Protein AF-A0AA50E2K7-F1 (afdb_monomer_lite)

pLDDT: mean 79.47, std 8.75, range [41.16, 86.81]

Radius of gyration: 11.53 Å; chains: 1; bounding box: 26×28×24 Å

Secondary structure (DSSP, 8-state):
-EEHHHHHHHTT-S-HHHHHHHHHHTT---EEETTEEEE-HHHHHHHHHHHHHHHTT--TTT------

Sequence (68 aa):
MLPIADLLTRYNLKTRQSLYNRINALGLEPTRKGNKVLFGDEAVKLLDQLDEHLAEGGTLNNFVPPLK

Foldseek 3Di:
DAFLVVVCVVLVPPDSVVVVLLCVLLVHDFDDDDPTTHDDPVSVVSSVQVSVCVVVVHDSNPDDPPDD

Structure (mmCIF, N/CA/C/O backbone):
data_AF-A0AA50E2K7-F1
#
_entry.id   AF-A0AA50E2K7-F1
#
loop_
_atom_site.group_PDB
_atom_site.id
_atom_site.type_symbol
_atom_site.label_atom_id
_atom_site.label_alt_id
_atom_site.label_comp_id
_atom_site.label_asym_id
_atom_site.label_entity_id
_atom_site.label_seq_id
_atom_site.pdbx_PDB_ins_code
_atom_site.Cartn_x
_atom_site.Cartn_y
_atom_site.Cartn_z
_atom_site.occupancy
_atom_site.B_iso_or_equiv
_atom_site.auth_seq_id
_atom_site.auth_comp_id
_atom_site.auth_asym_id
_atom_site.auth_atom_id
_atom_site.pdbx_PDB_model_num
ATOM 1 N N . MET A 1 1 ? -8.929 -3.001 8.203 1.00 71.31 1 MET A N 1
ATOM 2 C CA . MET A 1 1 ? -8.973 -1.656 7.571 1.00 71.31 1 MET A CA 1
ATOM 3 C C . MET A 1 1 ? -7.786 -0.818 8.035 1.00 71.31 1 MET A C 1
ATOM 5 O O . MET A 1 1 ? -7.753 -0.463 9.207 1.00 71.31 1 MET A O 1
ATOM 9 N N . LEU A 1 2 ? -6.835 -0.503 7.151 1.00 80.69 2 LEU A N 1
ATOM 10 C CA . LEU A 1 2 ? -5.586 0.206 7.474 1.00 80.69 2 LEU A CA 1
ATOM 11 C C . LEU A 1 2 ? -5.527 1.591 6.804 1.00 80.69 2 LEU A C 1
ATOM 13 O O . LEU A 1 2 ? -5.962 1.719 5.661 1.00 80.69 2 LEU A O 1
ATOM 17 N N . PRO A 1 3 ? -5.019 2.646 7.468 1.00 86.19 3 PRO A N 1
ATOM 18 C CA . PRO A 1 3 ? -4.814 3.947 6.837 1.00 86.19 3 PRO A CA 1
ATOM 19 C C . PRO A 1 3 ? -3.561 3.971 5.949 1.00 86.19 3 PRO A C 1
ATOM 21 O O . PRO A 1 3 ? -2.645 3.174 6.129 1.00 86.19 3 PRO A O 1
ATOM 24 N N . ILE A 1 4 ? -3.469 4.972 5.061 1.00 83.56 4 ILE A N 1
ATOM 25 C CA . ILE A 1 4 ? -2.281 5.225 4.213 1.00 83.56 4 ILE A CA 1
ATOM 26 C C . ILE A 1 4 ? -0.977 5.189 5.020 1.00 83.56 4 ILE A C 1
ATOM 28 O O . ILE A 1 4 ? 0.001 4.617 4.564 1.00 83.56 4 ILE A O 1
ATOM 32 N N . ALA A 1 5 ? -0.953 5.805 6.205 1.00 84.12 5 ALA A N 1
ATOM 33 C CA . ALA A 1 5 ? 0.253 5.885 7.028 1.00 84.12 5 ALA A CA 1
ATOM 34 C C . ALA A 1 5 ? 0.785 4.504 7.443 1.00 84.12 5 ALA A C 1
ATOM 36 O O . ALA A 1 5 ? 1.993 4.304 7.463 1.00 84.12 5 ALA A O 1
ATOM 37 N N . ASP A 1 6 ? -0.111 3.558 7.719 1.00 86.81 6 ASP A N 1
ATOM 38 C CA . ASP A 1 6 ? 0.256 2.198 8.115 1.00 86.81 6 ASP A CA 1
ATOM 39 C C . ASP A 1 6 ? 0.822 1.422 6.921 1.00 86.81 6 ASP A C 1
ATOM 41 O O . ASP A 1 6 ? 1.866 0.786 7.021 1.00 86.81 6 ASP A O 1
ATOM 45 N N . LEU A 1 7 ? 0.206 1.589 5.745 1.00 85.00 7 LEU A N 1
ATOM 46 C CA . LEU A 1 7 ? 0.694 1.007 4.492 1.00 85.00 7 LEU A CA 1
ATOM 47 C C . LEU A 1 7 ? 2.043 1.587 4.065 1.00 85.00 7 LEU A C 1
ATOM 49 O O . LEU A 1 7 ? 2.894 0.857 3.569 1.00 85.00 7 LEU A O 1
ATOM 53 N N . LEU A 1 8 ? 2.262 2.889 4.268 1.00 86.19 8 LEU A N 1
ATOM 54 C CA . LEU A 1 8 ? 3.554 3.510 3.985 1.00 86.19 8 LEU A CA 1
ATOM 55 C C . LEU A 1 8 ? 4.661 2.906 4.843 1.00 86.19 8 LEU A C 1
ATOM 57 O O . LEU A 1 8 ? 5.720 2.584 4.317 1.00 86.19 8 LEU A O 1
ATOM 61 N N . THR A 1 9 ? 4.405 2.712 6.136 1.00 86.50 9 THR A N 1
ATOM 62 C CA . THR A 1 9 ? 5.358 2.058 7.038 1.00 86.50 9 THR A CA 1
ATOM 63 C C . THR A 1 9 ? 5.561 0.590 6.660 1.00 86.50 9 THR A C 1
ATOM 65 O O . THR A 1 9 ? 6.700 0.142 6.577 1.00 86.50 9 THR A O 1
ATOM 68 N N . ARG A 1 10 ? 4.479 -0.144 6.366 1.00 85.38 10 ARG A N 1
ATOM 69 C CA . ARG A 1 10 ? 4.511 -1.574 6.021 1.00 85.38 10 ARG A CA 1
ATOM 70 C C . ARG A 1 10 ? 5.337 -1.867 4.771 1.00 85.38 10 ARG A C 1
ATOM 72 O O . ARG A 1 10 ? 6.163 -2.767 4.795 1.00 85.38 10 ARG A O 1
ATOM 79 N N . TYR A 1 11 ? 5.146 -1.082 3.714 1.00 82.44 11 TYR A N 1
ATOM 80 C CA . TYR A 1 11 ? 5.877 -1.230 2.450 1.00 82.44 11 TYR A CA 1
ATOM 81 C C . TYR A 1 11 ? 7.136 -0.351 2.382 1.00 82.44 11 TYR A C 1
ATOM 83 O O . TYR A 1 11 ? 7.707 -0.157 1.310 1.00 82.44 11 TYR A O 1
ATOM 91 N N . ASN A 1 12 ? 7.540 0.244 3.511 1.00 83.50 12 ASN A N 1
ATOM 92 C CA . ASN A 1 12 ? 8.674 1.163 3.626 1.00 83.50 12 ASN A CA 1
ATOM 93 C C . ASN A 1 12 ? 8.691 2.267 2.539 1.00 83.50 12 ASN A C 1
ATOM 95 O O . ASN A 1 12 ? 9.735 2.683 2.026 1.00 83.50 12 ASN A O 1
ATOM 99 N N . LEU A 1 13 ? 7.503 2.743 2.163 1.00 82.69 13 LEU A N 1
ATOM 100 C CA . LEU A 1 13 ? 7.301 3.751 1.134 1.00 82.69 13 LEU A CA 1
ATOM 101 C C . LEU A 1 13 ? 7.540 5.142 1.717 1.00 82.69 13 LEU A C 1
ATOM 103 O O . LEU A 1 13 ? 6.837 5.598 2.618 1.00 82.69 13 LEU A O 1
ATOM 107 N N . LYS A 1 14 ? 8.492 5.869 1.130 1.00 78.44 14 LYS A N 1
ATOM 108 C CA . LYS A 1 14 ? 8.822 7.241 1.550 1.00 78.44 14 LYS A CA 1
ATOM 109 C C . LYS A 1 14 ? 7.735 8.261 1.208 1.00 78.44 14 LYS A C 1
ATOM 111 O O . LYS A 1 14 ? 7.656 9.310 1.842 1.00 78.44 14 LYS A O 1
ATOM 116 N N . THR A 1 15 ? 6.895 7.966 0.215 1.00 82.56 15 THR A N 1
ATOM 117 C CA . THR A 1 15 ? 5.976 8.951 -0.361 1.00 82.56 15 THR A CA 1
ATOM 118 C C . THR A 1 15 ? 4.571 8.384 -0.508 1.00 82.56 15 THR A C 1
ATOM 120 O O . THR A 1 15 ? 4.374 7.319 -1.091 1.00 82.56 15 THR A O 1
ATOM 123 N N . ARG A 1 16 ? 3.565 9.162 -0.076 1.00 82.31 16 ARG A N 1
ATOM 124 C CA . ARG A 1 16 ? 2.133 8.886 -0.328 1.00 82.31 16 ARG A CA 1
ATOM 125 C C . ARG A 1 16 ? 1.859 8.641 -1.807 1.00 82.31 16 ARG A C 1
ATOM 127 O O . ARG A 1 16 ? 1.066 7.775 -2.145 1.00 82.31 16 ARG A O 1
ATOM 134 N N . GLN A 1 17 ? 2.543 9.381 -2.673 1.00 82.75 17 GLN A N 1
ATOM 135 C CA . GLN A 1 17 ? 2.403 9.277 -4.119 1.00 82.75 17 GLN A CA 1
ATOM 136 C C . GLN A 1 17 ? 2.783 7.890 -4.655 1.00 82.75 17 GLN A C 1
ATOM 138 O O . GLN A 1 17 ? 2.091 7.380 -5.527 1.00 82.75 17 GLN A O 1
ATOM 143 N N . SER A 1 18 ? 3.805 7.237 -4.090 1.00 83.31 18 SER A N 1
ATOM 144 C CA . SER A 1 18 ? 4.174 5.866 -4.465 1.00 83.31 18 SER A CA 1
ATOM 145 C C . SER A 1 18 ? 3.064 4.874 -4.125 1.00 83.31 18 SER A C 1
ATOM 147 O O . SER A 1 18 ? 2.750 4.006 -4.933 1.00 83.31 18 SER A O 1
ATOM 149 N N . LEU A 1 19 ? 2.416 5.044 -2.967 1.00 84.19 19 LEU A N 1
ATOM 150 C CA . LEU A 1 19 ? 1.253 4.237 -2.603 1.00 84.19 19 LEU A CA 1
ATOM 151 C C . LEU A 1 19 ? 0.067 4.529 -3.536 1.00 84.19 19 LEU A C 1
ATOM 153 O O . LEU A 1 19 ? -0.556 3.598 -4.028 1.00 84.19 19 LEU A O 1
ATOM 157 N N . TYR A 1 20 ? -0.216 5.800 -3.842 1.00 83.69 20 TYR A N 1
ATOM 158 C CA . TYR A 1 20 ? -1.276 6.162 -4.789 1.00 83.69 20 TYR A CA 1
ATOM 159 C C . TYR A 1 20 ? -1.031 5.611 -6.196 1.00 83.69 20 TYR A C 1
ATOM 161 O O . TYR A 1 20 ? -1.986 5.172 -6.826 1.00 83.69 20 TYR A O 1
ATOM 169 N N . ASN A 1 21 ? 0.210 5.586 -6.685 1.00 84.19 21 ASN A N 1
ATOM 170 C CA . ASN A 1 21 ? 0.541 4.959 -7.967 1.00 84.19 21 ASN A CA 1
ATOM 171 C C . ASN A 1 21 ? 0.258 3.456 -7.947 1.00 84.19 21 ASN A C 1
ATOM 173 O O . ASN A 1 21 ? -0.326 2.943 -8.893 1.00 84.19 21 ASN A O 1
ATOM 177 N N . ARG A 1 22 ? 0.609 2.765 -6.856 1.00 84.62 22 ARG A N 1
ATOM 178 C CA . ARG A 1 22 ? 0.294 1.341 -6.662 1.00 84.62 22 ARG A CA 1
ATOM 179 C C . ARG A 1 22 ? -1.214 1.089 -6.641 1.00 84.62 22 ARG A C 1
ATOM 181 O O . ARG A 1 22 ? -1.700 0.216 -7.341 1.00 84.62 22 ARG A O 1
ATOM 188 N N . ILE A 1 23 ? -1.959 1.896 -5.890 1.00 82.69 23 ILE A N 1
ATOM 189 C CA . ILE A 1 23 ? -3.423 1.815 -5.796 1.00 82.69 23 ILE A CA 1
ATOM 190 C C . ILE A 1 23 ? -4.078 2.059 -7.163 1.00 82.69 23 ILE A C 1
ATOM 192 O O . ILE A 1 23 ? -4.944 1.287 -7.559 1.00 82.69 23 ILE A O 1
ATOM 196 N N . ASN A 1 24 ? -3.641 3.092 -7.895 1.00 83.50 24 ASN A N 1
ATOM 197 C CA . ASN A 1 24 ? -4.145 3.388 -9.240 1.00 83.50 24 ASN A CA 1
ATOM 198 C C . ASN A 1 24 ? -3.807 2.272 -10.235 1.00 83.50 24 ASN A C 1
ATOM 200 O O . ASN A 1 24 ? -4.668 1.898 -11.021 1.00 83.50 24 ASN A O 1
ATOM 204 N N . ALA A 1 25 ? -2.593 1.714 -10.178 1.00 81.19 25 ALA A N 1
ATOM 205 C CA . ALA A 1 25 ? -2.195 0.586 -11.021 1.00 81.19 25 ALA A CA 1
ATOM 206 C C . ALA A 1 25 ? -3.054 -0.662 -10.762 1.00 81.19 25 ALA A C 1
ATOM 208 O O . ALA A 1 25 ? -3.382 -1.392 -11.689 1.00 81.19 25 ALA A O 1
ATOM 209 N N . LEU A 1 26 ? -3.469 -0.867 -9.510 1.00 78.50 26 LEU A N 1
ATOM 210 C CA . LEU A 1 26 ? -4.353 -1.960 -9.107 1.00 78.50 26 LEU A CA 1
ATOM 211 C C . LEU A 1 26 ? -5.840 -1.686 -9.372 1.00 78.50 26 LEU A C 1
ATOM 213 O O . LEU A 1 26 ? -6.663 -2.559 -9.111 1.00 78.50 26 LEU A O 1
ATOM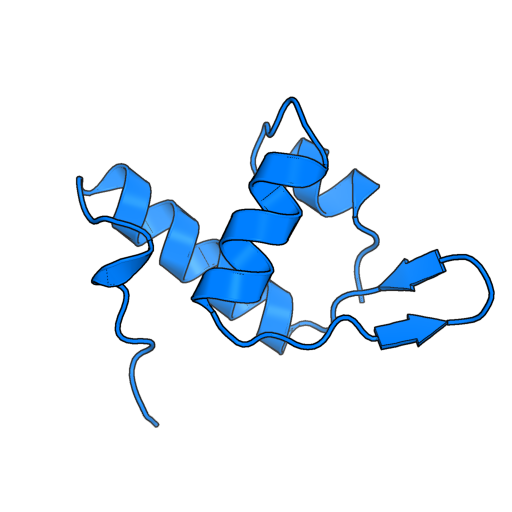 217 N N . GLY A 1 27 ? -6.208 -0.477 -9.813 1.00 78.19 27 GLY A N 1
ATOM 218 C CA . GLY A 1 27 ? -7.610 -0.064 -9.911 1.00 78.19 27 GLY A CA 1
ATOM 219 C C . GLY A 1 27 ? -8.345 -0.106 -8.566 1.00 78.19 27 GLY A C 1
ATOM 220 O O . GLY A 1 27 ? -9.562 -0.267 -8.525 1.00 78.19 27 GLY A O 1
ATOM 221 N N . LEU A 1 28 ? -7.612 -0.006 -7.454 1.00 79.75 28 LEU A N 1
ATOM 222 C CA . LEU A 1 28 ? -8.177 -0.072 -6.115 1.00 79.75 28 LEU A CA 1
ATOM 223 C C . LEU A 1 28 ? -8.818 1.257 -5.733 1.00 79.75 28 LEU A C 1
ATOM 225 O O . LEU A 1 28 ? -8.188 2.310 -5.812 1.00 79.75 28 LEU A O 1
ATOM 229 N N . GLU A 1 29 ? -10.036 1.199 -5.205 1.00 76.19 29 GLU A N 1
ATOM 230 C CA . GLU A 1 29 ? -10.710 2.380 -4.679 1.00 76.19 29 GLU A CA 1
ATOM 231 C C . GLU A 1 29 ? -10.531 2.478 -3.155 1.00 76.19 29 GLU A C 1
ATOM 233 O O . GLU A 1 29 ? -11.075 1.667 -2.397 1.00 76.19 29 GLU A O 1
ATOM 238 N N . PRO A 1 30 ? -9.761 3.461 -2.654 1.00 76.75 30 PRO A N 1
ATOM 239 C CA . PRO A 1 30 ? -9.647 3.685 -1.224 1.00 76.75 30 PRO A CA 1
ATOM 240 C C . PRO A 1 30 ? -11.004 4.022 -0.599 1.00 76.75 30 PRO A C 1
ATOM 242 O O . PRO A 1 30 ? -11.714 4.917 -1.058 1.00 76.75 30 PRO A O 1
ATOM 245 N N . THR A 1 31 ? -11.329 3.406 0.537 1.00 80.50 31 THR A N 1
ATOM 246 C CA . THR A 1 31 ? -12.528 3.779 1.292 1.00 80.50 31 THR A CA 1
ATOM 247 C C . THR A 1 31 ? -12.263 5.063 2.071 1.00 80.50 31 THR A C 1
ATOM 249 O O . THR A 1 31 ? -11.488 5.091 3.033 1.00 80.50 31 THR A O 1
ATOM 252 N N . ARG A 1 32 ? -12.921 6.158 1.686 1.00 80.00 32 ARG A N 1
ATOM 253 C CA . ARG A 1 32 ? -12.823 7.428 2.411 1.00 80.00 32 ARG A CA 1
ATOM 254 C C . ARG A 1 32 ? -13.784 7.423 3.599 1.00 80.00 32 ARG A C 1
ATOM 256 O O . ARG A 1 32 ? -14.996 7.496 3.429 1.00 80.00 32 ARG A O 1
ATOM 263 N N . LYS A 1 33 ? -13.244 7.355 4.818 1.00 79.88 33 LYS A N 1
ATOM 264 C CA . LYS A 1 33 ? -14.019 7.427 6.063 1.00 79.88 33 LYS A CA 1
ATOM 265 C C . LYS A 1 33 ? -13.739 8.768 6.741 1.00 79.88 33 LYS A C 1
ATOM 267 O O . LYS A 1 33 ? -12.735 8.945 7.436 1.00 79.88 33 LYS A O 1
ATOM 272 N N . GLY A 1 34 ? -14.610 9.744 6.479 1.00 81.06 34 GLY A N 1
ATOM 273 C CA . GLY A 1 34 ? -14.432 11.130 6.916 1.00 81.06 34 GLY A CA 1
ATOM 274 C C . GLY A 1 34 ? -13.201 11.770 6.268 1.00 81.06 34 GLY A C 1
ATOM 275 O O . GLY A 1 34 ? -13.087 11.818 5.044 1.00 81.06 34 GLY A O 1
ATOM 276 N N . ASN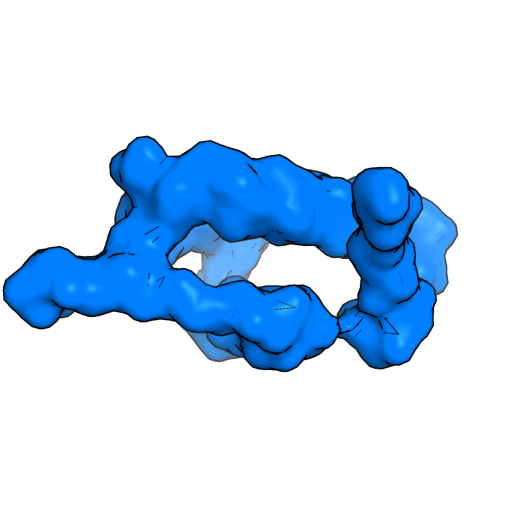 A 1 35 ? -12.254 12.233 7.089 1.00 78.31 35 ASN A N 1
ATOM 277 C CA . ASN A 1 35 ? -11.020 12.863 6.604 1.00 78.31 35 ASN A CA 1
ATOM 278 C C . ASN A 1 35 ? -9.857 11.874 6.387 1.00 78.31 35 ASN A C 1
ATOM 280 O O . ASN A 1 35 ? -8.753 12.285 6.034 1.00 78.31 35 ASN A O 1
ATOM 284 N N . LYS A 1 36 ? -10.077 10.572 6.625 1.00 76.44 36 LYS A N 1
ATOM 285 C CA . LYS A 1 36 ? -9.054 9.531 6.481 1.00 76.44 36 LYS A CA 1
ATOM 286 C C . LYS A 1 36 ? -9.395 8.586 5.336 1.00 76.44 36 LYS A C 1
ATOM 288 O O . LYS A 1 36 ? -10.545 8.205 5.135 1.00 76.44 36 LYS A O 1
ATOM 293 N N . VAL A 1 37 ? -8.359 8.188 4.615 1.00 81.12 37 VAL A N 1
ATOM 294 C CA . VAL A 1 37 ? -8.418 7.134 3.608 1.00 81.12 37 VAL A CA 1
ATOM 295 C C . VAL A 1 37 ? -8.028 5.815 4.269 1.00 81.12 37 VAL A C 1
ATOM 297 O O . VAL A 1 37 ? -6.958 5.733 4.877 1.00 81.12 37 VAL A O 1
ATOM 300 N N . LEU A 1 38 ? -8.910 4.821 4.175 1.00 82.56 38 LEU A N 1
ATOM 301 C CA . LEU A 1 38 ? -8.760 3.488 4.748 1.00 82.56 38 LEU A CA 1
ATOM 302 C C . LEU A 1 38 ? -8.813 2.429 3.643 1.00 82.56 38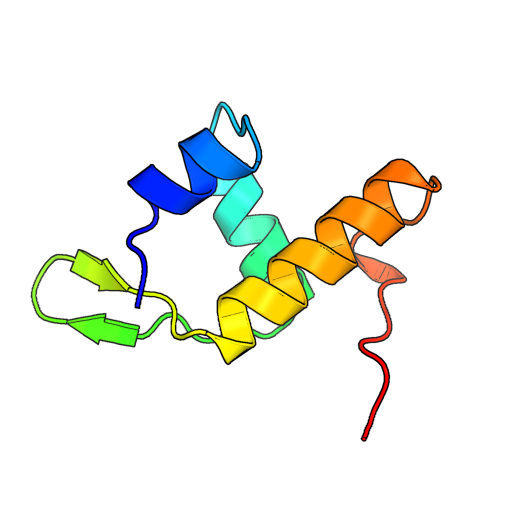 LEU A C 1
ATOM 304 O O . LEU A 1 38 ? -9.597 2.532 2.704 1.00 82.56 38 LEU A O 1
ATOM 308 N N . PHE A 1 39 ? -8.015 1.383 3.804 1.00 84.88 39 PHE A N 1
ATOM 309 C CA . PHE A 1 39 ? -7.953 0.236 2.907 1.00 84.88 39 PHE A CA 1
ATOM 310 C C . PHE A 1 39 ? -8.471 -0.991 3.633 1.00 84.88 39 PHE A C 1
ATOM 312 O O . PHE A 1 39 ? -8.014 -1.302 4.734 1.00 84.88 39 PHE A O 1
ATOM 319 N N . GLY A 1 40 ? -9.456 -1.664 3.044 1.00 84.62 40 GLY A N 1
ATOM 320 C CA . GLY A 1 40 ? -9.913 -2.970 3.513 1.00 84.62 40 GLY A CA 1
ATOM 321 C C . GLY A 1 40 ? -8.857 -4.053 3.295 1.00 84.62 40 GLY A C 1
ATOM 322 O O . GLY A 1 40 ? -7.890 -3.846 2.569 1.00 84.62 40 GLY A O 1
ATOM 323 N N . ASP A 1 41 ? -9.060 -5.215 3.907 1.00 83.94 41 ASP A N 1
ATOM 324 C CA . ASP A 1 41 ? -8.141 -6.354 3.797 1.00 83.94 41 ASP A CA 1
ATOM 325 C C . ASP A 1 41 ? -7.898 -6.805 2.351 1.00 83.94 41 ASP A C 1
ATOM 327 O O . ASP A 1 41 ? -6.772 -7.149 2.008 1.00 83.94 41 ASP A O 1
ATOM 331 N N . GLU A 1 42 ? -8.906 -6.741 1.475 1.00 82.00 42 GLU A N 1
ATOM 332 C CA . GLU A 1 42 ? -8.727 -7.074 0.053 1.00 82.00 42 GLU A CA 1
ATOM 333 C C . GLU A 1 42 ? -7.758 -6.121 -0.654 1.00 82.00 42 GLU A C 1
ATOM 335 O O . GLU A 1 42 ? -6.873 -6.562 -1.383 1.00 82.00 42 GLU A O 1
ATOM 340 N N . ALA A 1 43 ? -7.859 -4.820 -0.376 1.00 82.75 43 ALA A N 1
ATOM 341 C CA . ALA A 1 43 ? -6.940 -3.834 -0.929 1.00 82.75 43 ALA A CA 1
ATOM 342 C C . ALA A 1 43 ? -5.510 -4.039 -0.409 1.00 82.75 43 ALA A C 1
ATOM 344 O O . ALA A 1 43 ? -4.554 -3.895 -1.166 1.00 82.75 43 ALA A O 1
ATOM 345 N N . VAL A 1 44 ? -5.356 -4.415 0.866 1.00 85.25 44 VAL A N 1
ATOM 346 C CA . VAL A 1 44 ? -4.044 -4.739 1.446 1.00 85.25 44 VAL A CA 1
ATOM 347 C C . VAL A 1 44 ? -3.456 -5.991 0.799 1.00 85.25 44 VAL A C 1
ATOM 349 O O . VAL A 1 44 ? -2.294 -5.969 0.424 1.00 85.25 44 VAL A O 1
ATOM 352 N N . LYS A 1 45 ? -4.245 -7.052 0.597 1.00 85.69 45 LYS A N 1
ATOM 353 C CA . LYS A 1 45 ? -3.785 -8.274 -0.087 1.00 85.69 45 LYS A CA 1
ATOM 354 C C . LYS A 1 45 ? -3.317 -8.018 -1.517 1.00 85.69 45 LYS A C 1
ATOM 356 O O . LYS A 1 45 ? -2.368 -8.648 -1.967 1.00 85.69 45 LYS A O 1
ATOM 361 N N . LEU A 1 46 ? -3.995 -7.133 -2.241 1.00 84.25 46 LEU A N 1
ATOM 362 C CA . LEU A 1 46 ? -3.601 -6.753 -3.598 1.00 84.25 46 LEU A CA 1
ATOM 363 C C . LEU A 1 46 ? -2.319 -5.911 -3.601 1.00 84.25 46 LEU A C 1
ATOM 365 O O . LEU A 1 46 ? -1.458 -6.111 -4.450 1.00 84.25 46 LEU A O 1
ATOM 369 N N . LEU A 1 47 ? -2.165 -5.010 -2.626 1.00 84.31 47 LEU A N 1
ATOM 370 C CA . LEU A 1 47 ? -0.928 -4.248 -2.436 1.00 84.31 47 LEU A CA 1
ATOM 371 C C . LEU A 1 47 ? 0.258 -5.139 -2.049 1.00 84.31 47 LEU A C 1
ATOM 373 O O . LEU A 1 47 ? 1.357 -4.883 -2.528 1.00 84.31 47 LEU A O 1
ATOM 377 N N . ASP A 1 48 ? 0.036 -6.162 -1.221 1.00 86.56 48 ASP A N 1
ATOM 378 C CA . ASP A 1 48 ? 1.048 -7.160 -0.851 1.00 86.56 48 ASP A CA 1
ATOM 379 C C . ASP A 1 48 ? 1.522 -7.932 -2.087 1.00 86.56 48 ASP A C 1
ATOM 381 O O . ASP A 1 48 ? 2.708 -7.918 -2.391 1.00 86.56 48 ASP A O 1
ATOM 385 N N . GLN A 1 49 ? 0.589 -8.482 -2.873 1.00 85.75 49 GLN A N 1
ATOM 386 C CA . GLN A 1 49 ? 0.916 -9.192 -4.117 1.00 85.75 49 GLN A CA 1
ATOM 387 C C . GLN A 1 49 ? 1.653 -8.305 -5.122 1.00 85.75 49 GLN A C 1
ATOM 389 O O . GLN A 1 49 ? 2.553 -8.763 -5.821 1.00 85.75 49 GLN A O 1
ATOM 394 N N . LEU A 1 50 ? 1.276 -7.028 -5.213 1.00 84.81 50 LEU A N 1
ATOM 395 C CA . LEU A 1 50 ? 1.980 -6.078 -6.060 1.00 84.81 50 LEU A CA 1
ATOM 396 C C . LEU A 1 50 ? 3.405 -5.834 -5.564 1.00 84.81 50 LEU A C 1
ATOM 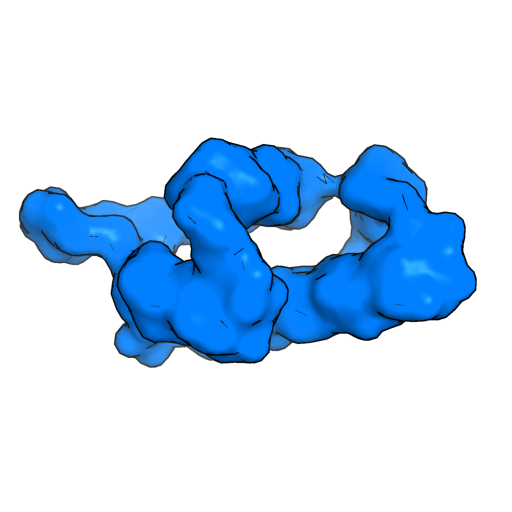398 O O . LEU A 1 50 ? 4.314 -5.734 -6.378 1.00 84.81 50 LEU A O 1
ATOM 402 N N . ASP A 1 51 ? 3.602 -5.691 -4.254 1.00 84.69 51 ASP A N 1
ATOM 403 C CA . ASP A 1 51 ? 4.927 -5.486 -3.670 1.00 84.69 51 ASP A CA 1
ATOM 404 C C . ASP A 1 51 ? 5.828 -6.706 -3.895 1.00 84.69 51 ASP A C 1
ATOM 406 O O . ASP A 1 51 ? 6.965 -6.534 -4.329 1.00 84.69 51 ASP A O 1
ATOM 410 N N . GLU A 1 52 ? 5.290 -7.919 -3.730 1.00 85.69 52 GLU A N 1
ATOM 411 C CA . GLU A 1 52 ? 5.973 -9.167 -4.089 1.00 85.69 52 GLU A CA 1
ATOM 412 C C . GLU A 1 52 ? 6.327 -9.198 -5.580 1.00 85.69 52 GLU A C 1
ATOM 414 O O . GLU A 1 52 ? 7.486 -9.396 -5.935 1.00 85.69 52 GLU A O 1
ATOM 419 N N . HIS A 1 53 ? 5.377 -8.884 -6.465 1.00 84.81 53 HIS A N 1
ATOM 420 C CA . HIS A 1 53 ? 5.630 -8.848 -7.906 1.00 84.81 53 HIS A CA 1
ATOM 421 C C . HIS A 1 53 ? 6.702 -7.818 -8.289 1.00 84.81 53 HIS A C 1
ATOM 423 O O . HIS A 1 53 ? 7.542 -8.078 -9.149 1.00 84.81 53 HIS A O 1
ATOM 429 N N . LEU A 1 54 ? 6.706 -6.644 -7.649 1.00 83.44 54 LEU A N 1
ATOM 430 C CA . LEU A 1 54 ? 7.752 -5.635 -7.833 1.00 83.44 54 LEU A CA 1
ATOM 431 C C . LEU A 1 54 ? 9.111 -6.126 -7.316 1.00 83.44 54 LEU A C 1
ATOM 433 O O . LEU A 1 54 ? 10.133 -5.831 -7.937 1.00 83.44 54 LEU A O 1
ATOM 437 N N . ALA A 1 55 ? 9.136 -6.868 -6.206 1.00 82.19 55 ALA A N 1
ATOM 438 C CA . ALA A 1 55 ? 10.350 -7.469 -5.660 1.00 82.19 55 ALA A CA 1
ATOM 439 C C . ALA A 1 55 ? 10.920 -8.562 -6.581 1.00 82.19 55 ALA A C 1
ATOM 441 O O . ALA A 1 55 ? 12.138 -8.682 -6.702 1.00 82.19 55 ALA A O 1
ATOM 442 N N . GLU A 1 56 ? 10.062 -9.292 -7.297 1.00 81.75 56 GLU A N 1
ATOM 443 C CA . GLU A 1 56 ? 10.453 -10.267 -8.324 1.00 81.75 56 GLU A CA 1
ATOM 444 C C . GLU A 1 56 ? 10.952 -9.625 -9.637 1.00 81.75 56 GLU A C 1
ATOM 446 O O . GLU A 1 56 ? 11.370 -10.325 -10.558 1.00 81.75 56 GLU A O 1
ATOM 451 N N . GLY A 1 57 ? 10.950 -8.290 -9.739 1.00 79.06 57 GLY A N 1
ATOM 452 C CA . GLY A 1 57 ? 11.352 -7.555 -10.946 1.00 79.06 57 GLY A CA 1
ATOM 453 C C . GLY A 1 57 ? 10.205 -7.292 -11.926 1.00 79.06 57 GLY A C 1
ATOM 454 O O . GLY A 1 57 ? 10.432 -6.828 -13.046 1.00 79.06 57 GLY A O 1
ATOM 455 N N . GLY A 1 58 ? 8.970 -7.564 -11.508 1.00 77.56 58 GLY A N 1
ATOM 456 C CA . GLY A 1 58 ? 7.759 -7.158 -12.199 1.00 77.56 58 GLY A CA 1
ATOM 457 C C . GLY A 1 58 ? 7.546 -5.643 -12.180 1.00 77.56 58 GLY A C 1
ATOM 458 O O . GLY A 1 58 ? 8.233 -4.883 -11.496 1.00 77.56 58 GLY A O 1
ATOM 459 N N . THR A 1 59 ? 6.571 -5.169 -12.955 1.00 76.88 59 THR A N 1
ATOM 460 C CA . THR A 1 59 ? 6.245 -3.736 -13.041 1.00 76.88 59 THR A CA 1
ATOM 461 C C . THR A 1 59 ? 4.781 -3.493 -12.719 1.00 76.88 59 THR A C 1
ATOM 463 O O . THR A 1 59 ? 3.935 -4.351 -12.952 1.00 76.88 59 THR A O 1
ATOM 466 N N . LEU A 1 60 ? 4.470 -2.286 -12.235 1.00 73.88 60 LEU A N 1
ATOM 467 C CA . LEU A 1 60 ? 3.104 -1.864 -11.896 1.00 73.88 60 LEU A CA 1
ATOM 468 C C . LEU A 1 60 ? 2.103 -2.081 -13.047 1.00 73.88 60 LEU A C 1
ATOM 470 O O . LEU A 1 60 ? 0.962 -2.436 -12.796 1.00 73.88 60 LEU A O 1
ATOM 474 N N . ASN A 1 61 ? 2.536 -1.879 -14.296 1.00 67.06 61 ASN A N 1
ATOM 475 C CA . ASN A 1 61 ? 1.690 -2.013 -15.488 1.00 67.06 61 ASN A CA 1
ATOM 476 C C . ASN A 1 61 ? 1.462 -3.465 -15.925 1.00 67.06 61 ASN A C 1
ATOM 478 O O . ASN A 1 61 ? 0.519 -3.725 -16.664 1.00 67.06 61 ASN A O 1
ATOM 482 N N . ASN A 1 62 ? 2.338 -4.387 -15.521 1.00 66.50 62 ASN A N 1
ATOM 483 C CA . ASN A 1 62 ? 2.247 -5.799 -15.895 1.00 66.50 62 ASN A CA 1
ATOM 484 C C . ASN A 1 62 ? 1.685 -6.665 -14.761 1.00 66.50 62 ASN A C 1
ATOM 486 O O . ASN A 1 62 ? 1.618 -7.887 -14.888 1.00 66.50 62 ASN A O 1
ATOM 490 N N . PHE A 1 63 ? 1.298 -6.038 -13.649 1.00 70.88 63 PHE A N 1
ATOM 491 C CA . PHE A 1 63 ? 0.660 -6.735 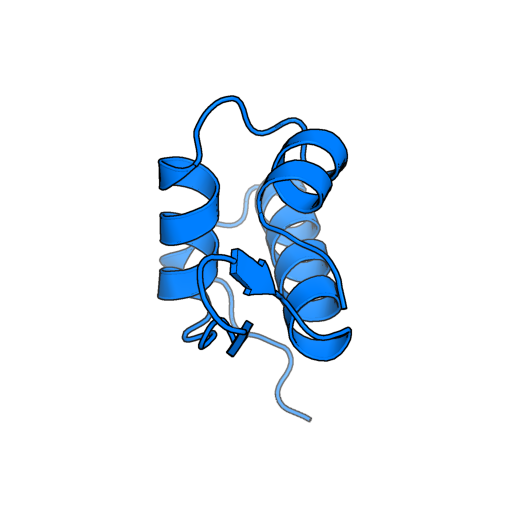-12.554 1.00 70.88 63 PHE A CA 1
ATOM 492 C C . PHE A 1 63 ? -0.765 -7.112 -12.960 1.00 70.88 63 PHE A C 1
ATOM 494 O O . PHE A 1 63 ? -1.677 -6.285 -12.965 1.00 70.88 63 PHE A O 1
ATOM 501 N N . VAL A 1 64 ? -0.944 -8.381 -13.312 1.00 64.75 64 VAL A N 1
ATOM 502 C CA . VAL A 1 64 ? -2.260 -8.986 -13.487 1.00 64.75 64 VAL A CA 1
ATOM 503 C C . VAL A 1 64 ? -2.638 -9.567 -12.126 1.00 64.75 64 VAL A C 1
ATOM 505 O O . VAL A 1 64 ? -2.032 -10.565 -11.728 1.00 64.75 64 VAL A O 1
ATOM 508 N N . PRO A 1 65 ? -3.584 -8.966 -11.376 1.00 60.91 65 PRO A N 1
ATOM 509 C CA . PRO A 1 65 ? -4.076 -9.606 -10.166 1.00 60.91 65 PRO A CA 1
ATOM 510 C C . PRO A 1 65 ? -4.594 -10.994 -10.559 1.00 60.91 65 PRO A C 1
ATOM 512 O O . PRO A 1 65 ? -5.277 -11.090 -11.585 1.00 60.91 65 PRO A O 1
ATOM 515 N N . PRO A 1 66 ? -4.274 -12.064 -9.809 1.00 50.03 66 PRO A N 1
ATOM 516 C CA . PRO A 1 66 ? -4.810 -13.382 -10.095 1.00 50.03 66 PRO A CA 1
ATOM 517 C C . PRO A 1 66 ? -6.332 -13.284 -10.002 1.00 50.03 66 PRO A C 1
ATOM 519 O O . PRO A 1 66 ? -6.914 -13.179 -8.921 1.00 50.03 66 PRO A O 1
ATOM 522 N N . LEU A 1 67 ? -6.958 -13.212 -11.176 1.00 51.00 67 LEU A N 1
ATOM 523 C CA . LEU A 1 67 ? -8.394 -13.278 -11.343 1.00 51.00 67 LEU A CA 1
ATOM 524 C C . LEU A 1 67 ? -8.846 -14.593 -10.715 1.00 51.00 67 LEU A C 1
ATOM 526 O O . LEU A 1 67 ? -8.315 -15.662 -11.016 1.00 51.00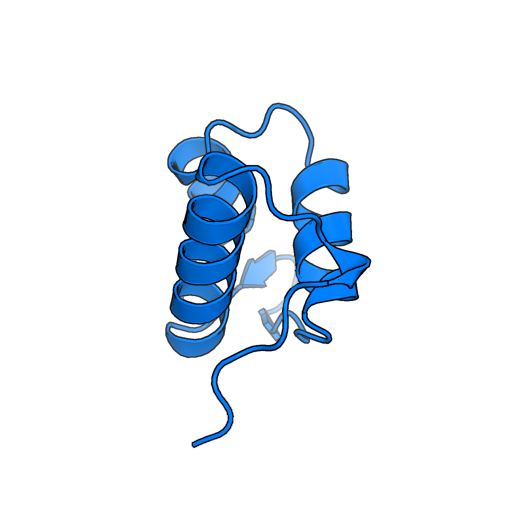 67 LEU A O 1
ATOM 530 N N . LYS A 1 68 ? -9.770 -14.437 -9.775 1.00 41.16 68 LYS A N 1
ATOM 531 C CA . LYS A 1 68 ? -10.463 -15.495 -9.054 1.00 41.16 68 LYS A CA 1
ATOM 532 C C . LYS A 1 68 ? -11.190 -16.440 -10.005 1.00 41.16 68 LYS A C 1
ATOM 534 O O . LYS A 1 68 ? -11.724 -15.935 -11.018 1.00 41.16 68 LYS A O 1
#